Protein AF-A2FWN9-F1 (afdb_monomer)

Secondary structure (DSSP, 8-state):
----PPP-S-----SS-S-STTSHHHHTT----TT---SS---SGGGHHHHHHHHHHHHHH-TTTTS-GGG--HHHHHHHHHHHHHHTTS-PPPP--------HHHH--HHHHHHHHHHHHHHHHHHHHH---TTTHHHHHHHHHHHHHHHHHHHHHHHH--

pLDDT: mean 84.56, std 13.07, range [35.47, 97.69]

Foldseek 3Di:
DDPDDDDPPQAEQAADQQLALVRVCLLQVHAHDPSHNYDNHLSDPVNVVVSLVSVVVQCLVPVCSNPDPPPDDPVRVVVSVVVSVVVVVDPDDPDDPDPPQCPLCNLPDPVLVVVLVVQLVVQLVVLVVPDDDPVCSVVSSVVSSVVSNVVSVVVSVVVSVD

Mean predicted aligned error: 12.9 Å

Structure (mmCIF, N/CA/C/O backbone):
data_AF-A2FWN9-F1
#
_entry.id   AF-A2FWN9-F1
#
loop_
_atom_site.group_PDB
_atom_site.id
_atom_site.type_symbol
_atom_site.label_atom_id
_atom_site.label_alt_id
_atom_site.label_comp_id
_atom_site.label_asym_id
_atom_site.label_entity_id
_atom_site.labe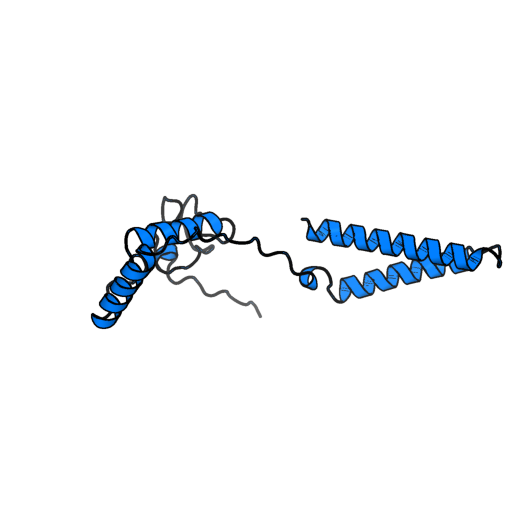l_seq_id
_atom_site.pdbx_PDB_ins_code
_atom_site.Cartn_x
_atom_site.Cartn_y
_atom_site.Cartn_z
_atom_site.occupancy
_atom_site.B_iso_or_equiv
_atom_site.auth_seq_id
_atom_site.auth_comp_id
_atom_site.auth_asym_id
_atom_site.auth_atom_id
_atom_site.pdbx_PDB_model_num
ATOM 1 N N . MET A 1 1 ? 2.491 -27.150 -6.826 1.00 35.47 1 MET A N 1
ATOM 2 C CA . MET A 1 1 ? 2.157 -27.039 -5.393 1.00 35.47 1 MET A CA 1
ATOM 3 C C . MET A 1 1 ? 1.329 -25.782 -5.259 1.00 35.47 1 MET A C 1
ATOM 5 O O . MET A 1 1 ? 1.878 -24.692 -5.331 1.00 35.47 1 MET A O 1
ATOM 9 N N . GLU A 1 2 ? 0.012 -25.951 -5.260 1.00 41.09 2 GLU A N 1
ATOM 10 C CA . GLU A 1 2 ? -0.957 -24.860 -5.191 1.00 41.09 2 GLU A CA 1
ATOM 11 C C . GLU A 1 2 ? -0.863 -24.247 -3.792 1.00 41.09 2 GLU A C 1
ATOM 13 O O . GLU A 1 2 ? -1.152 -24.909 -2.796 1.00 41.09 2 GLU A O 1
ATOM 18 N N . GLN A 1 3 ? -0.328 -23.030 -3.706 1.00 36.09 3 GLN A N 1
ATOM 19 C CA . GLN A 1 3 ? -0.273 -22.281 -2.458 1.00 36.09 3 GLN A CA 1
ATOM 20 C C . GLN A 1 3 ? -1.697 -21.806 -2.167 1.00 36.09 3 GLN A C 1
ATOM 22 O O . GLN A 1 3 ? -2.137 -20.788 -2.688 1.00 36.09 3 GLN A O 1
ATOM 27 N N . THR A 1 4 ? -2.453 -22.585 -1.396 1.00 38.62 4 THR A N 1
ATOM 28 C CA . THR A 1 4 ? -3.759 -22.151 -0.903 1.00 38.62 4 THR A CA 1
ATOM 29 C C . THR A 1 4 ? -3.530 -21.046 0.119 1.00 38.62 4 THR A C 1
ATOM 31 O O . THR A 1 4 ? -3.061 -21.313 1.228 1.00 38.62 4 THR A O 1
ATOM 34 N N . GLU A 1 5 ? -3.817 -19.809 -0.278 1.00 49.19 5 GLU A N 1
ATOM 35 C CA . GLU A 1 5 ? -3.790 -18.634 0.588 1.00 49.19 5 GLU A CA 1
ATOM 36 C C . GLU A 1 5 ? -4.591 -18.886 1.879 1.00 49.19 5 GLU A C 1
ATOM 38 O O . GLU A 1 5 ? -5.616 -19.583 1.859 1.00 49.19 5 GLU A O 1
ATOM 43 N N . PRO A 1 6 ? -4.142 -18.357 3.031 1.00 46.00 6 PRO A N 1
ATOM 44 C CA . PRO A 1 6 ? -4.819 -18.593 4.294 1.00 46.00 6 PRO A CA 1
ATOM 45 C C . PRO A 1 6 ? -6.225 -17.986 4.237 1.00 46.00 6 PRO A C 1
ATOM 47 O O . PRO A 1 6 ? -6.394 -16.773 4.122 1.00 46.00 6 PRO A O 1
ATOM 50 N N . LYS A 1 7 ? -7.254 -18.841 4.339 1.00 50.56 7 LYS A N 1
ATOM 51 C CA . LYS A 1 7 ? -8.653 -18.414 4.482 1.00 50.56 7 LYS A CA 1
ATOM 52 C C . LYS A 1 7 ? -8.763 -17.418 5.636 1.00 50.56 7 LYS A C 1
ATOM 54 O O . LYS A 1 7 ? -8.409 -17.730 6.771 1.00 50.56 7 LYS A O 1
ATOM 59 N N . CYS A 1 8 ? -9.279 -16.227 5.343 1.00 56.22 8 CYS A N 1
ATOM 60 C CA . CYS A 1 8 ? -9.482 -15.186 6.338 1.00 56.22 8 CYS A CA 1
ATOM 61 C C . CYS A 1 8 ? -10.454 -15.666 7.427 1.00 56.22 8 CYS A C 1
ATOM 63 O O . CYS A 1 8 ? -11.634 -15.898 7.163 1.00 56.22 8 CYS A O 1
ATOM 65 N N . ALA A 1 9 ? -9.953 -15.792 8.659 1.00 59.84 9 ALA A N 1
ATOM 66 C CA . ALA A 1 9 ? -10.718 -16.238 9.827 1.00 59.84 9 ALA A CA 1
ATOM 67 C C . ALA A 1 9 ? -11.881 -15.293 10.206 1.00 59.84 9 ALA A C 1
ATOM 69 O O . ALA A 1 9 ? -12.747 -15.666 10.987 1.00 59.84 9 ALA A O 1
ATOM 70 N N . SER A 1 10 ? -11.913 -14.082 9.640 1.00 69.38 10 SER A N 1
ATOM 71 C CA . SER A 1 10 ? -12.906 -13.038 9.905 1.00 69.38 10 SER A CA 1
ATOM 72 C C . SER A 1 10 ? -13.299 -12.350 8.590 1.00 69.38 10 SER A C 1
ATOM 74 O O . SER A 1 10 ? -12.912 -11.211 8.317 1.00 69.38 10 SER A O 1
ATOM 76 N N . CYS A 1 11 ? -14.056 -13.046 7.743 1.00 88.06 11 CYS A N 1
ATOM 77 C CA . CYS A 1 11 ? -14.673 -12.424 6.572 1.00 88.06 11 CYS A CA 1
ATOM 78 C C . CYS A 1 11 ? -15.864 -11.562 7.017 1.00 88.06 11 CYS A C 1
ATOM 80 O O . CYS A 1 11 ? -16.788 -12.071 7.652 1.00 88.06 11 CYS A O 1
ATOM 82 N N . CYS A 1 12 ? -15.868 -10.269 6.687 1.00 94.44 12 CYS A N 1
ATOM 83 C CA . CYS A 1 12 ? -16.969 -9.375 7.049 1.00 94.44 12 CYS A CA 1
ATOM 84 C C . CYS A 1 12 ? -18.132 -9.429 6.038 1.00 94.44 12 CYS A C 1
ATOM 86 O O . CYS A 1 12 ? -17.983 -9.918 4.917 1.00 94.44 12 CYS A O 1
ATOM 88 N N . ASN A 1 13 ? -19.295 -8.896 6.426 1.00 95.19 13 ASN A N 1
ATOM 89 C CA . ASN A 1 13 ? -20.483 -8.745 5.571 1.00 95.19 13 ASN A CA 1
ATOM 90 C C . ASN A 1 13 ? -21.092 -7.332 5.700 1.00 95.19 13 ASN A C 1
ATOM 92 O O . ASN A 1 13 ? -22.302 -7.170 5.799 1.00 95.19 13 ASN A O 1
ATOM 96 N N . CYS A 1 14 ? -20.240 -6.310 5.810 1.00 96.12 14 CYS A N 1
ATOM 97 C CA . CYS A 1 14 ? -20.652 -4.933 6.087 1.00 96.12 14 CYS A CA 1
ATOM 98 C C . CYS A 1 14 ? -21.414 -4.291 4.914 1.00 96.12 14 CYS A C 1
ATOM 100 O O . CYS A 1 14 ? -21.054 -4.475 3.756 1.00 96.12 14 CYS A O 1
ATOM 102 N N . GLU A 1 15 ? -22.398 -3.445 5.207 1.00 93.19 15 GLU A N 1
ATOM 103 C CA . GLU A 1 15 ? -23.106 -2.655 4.182 1.00 93.19 15 GLU A CA 1
ATOM 104 C C . GLU A 1 15 ? -22.392 -1.332 3.830 1.00 93.19 15 GLU A C 1
ATOM 106 O O . GLU A 1 15 ? -22.756 -0.657 2.867 1.00 93.19 15 GLU A O 1
ATOM 111 N N . GLY A 1 16 ? -21.368 -0.963 4.607 1.00 90.19 16 GLY A N 1
ATOM 112 C CA . GLY A 1 16 ? -20.575 0.256 4.442 1.00 90.19 16 GLY A CA 1
ATOM 113 C C . GLY A 1 16 ? -19.188 0.027 3.834 1.00 90.19 16 GLY A C 1
ATOM 114 O O . GLY A 1 16 ? -18.773 -1.092 3.542 1.00 90.19 16 GLY A O 1
ATOM 115 N N . ASN A 1 17 ? -18.418 1.109 3.725 1.00 96.56 17 ASN A N 1
ATOM 116 C CA . ASN A 1 17 ? -17.097 1.122 3.088 1.00 96.56 17 ASN A CA 1
ATOM 117 C C . ASN A 1 17 ? -15.983 0.385 3.862 1.00 96.56 17 ASN A C 1
ATOM 119 O O . ASN A 1 17 ? -14.853 0.339 3.386 1.00 96.56 17 ASN A O 1
ATOM 123 N N . CYS A 1 18 ? -16.286 -0.226 5.009 1.00 97.62 18 CYS A N 1
ATOM 124 C CA . CYS A 1 18 ? -15.332 -0.944 5.858 1.00 97.62 18 CYS A CA 1
ATOM 125 C C . CYS A 1 18 ? -14.207 -0.073 6.443 1.00 97.62 18 CYS A C 1
ATOM 127 O O . CYS A 1 18 ? -13.193 -0.630 6.834 1.00 97.62 18 CYS A O 1
ATOM 129 N N . LEU A 1 19 ? -14.369 1.250 6.534 1.00 97.00 19 LEU A N 1
ATOM 130 C CA . LEU A 1 19 ? -13.382 2.163 7.136 1.00 97.00 19 LEU A CA 1
ATOM 131 C C . LEU A 1 19 ? -13.779 2.612 8.557 1.00 97.00 19 LEU A C 1
ATOM 133 O O . LEU A 1 19 ? -13.572 3.752 8.964 1.00 97.00 19 LEU A O 1
ATOM 137 N N . SER A 1 20 ? -14.420 1.717 9.307 1.00 94.50 20 SER A N 1
ATOM 138 C CA . SER A 1 20 ? -14.89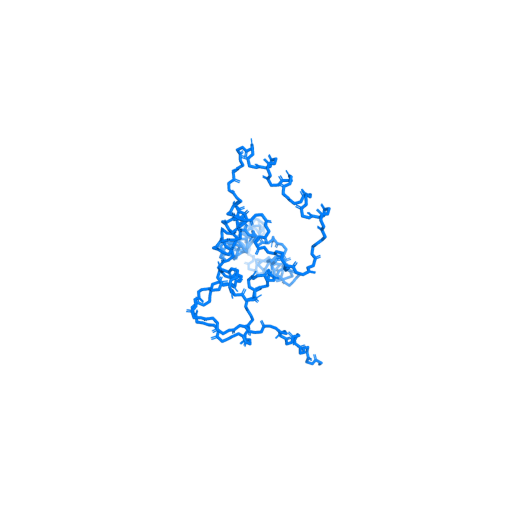3 1.958 10.670 1.00 94.50 20 SER A CA 1
ATOM 139 C C . SER A 1 20 ? -14.559 0.784 11.577 1.00 94.50 20 SER A C 1
ATOM 141 O O . SER A 1 20 ? -14.528 -0.365 11.131 1.00 94.50 20 SER A O 1
ATOM 143 N N . THR A 1 21 ? -14.387 1.056 12.870 1.00 93.00 21 THR A N 1
ATOM 144 C CA . THR A 1 21 ? -14.143 0.048 13.921 1.00 93.00 21 THR A CA 1
ATOM 145 C C . THR A 1 21 ? -15.283 -0.971 14.066 1.00 93.00 21 THR A C 1
ATOM 147 O O . THR A 1 21 ? -15.097 -2.040 14.637 1.00 93.00 21 THR A O 1
ATOM 150 N N . THR A 1 22 ? -16.453 -0.706 13.474 1.00 92.25 22 THR A N 1
ATOM 151 C CA . THR A 1 22 ? -17.560 -1.672 13.361 1.00 92.25 22 THR A 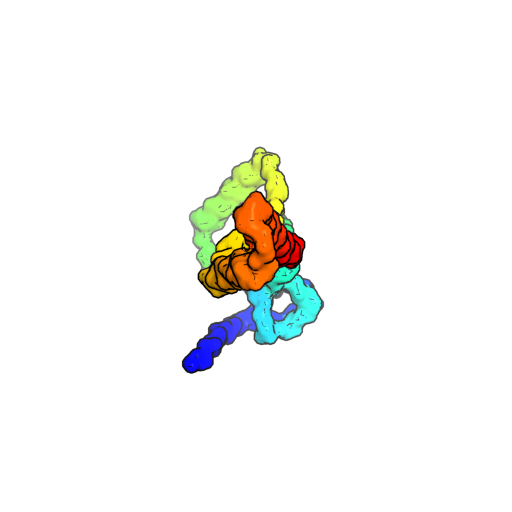CA 1
ATOM 152 C C . THR A 1 22 ? -17.292 -2.795 12.351 1.00 92.25 22 THR A C 1
ATOM 154 O O . THR A 1 22 ? -17.937 -3.843 12.410 1.00 92.25 22 THR A O 1
ATOM 157 N N . CYS A 1 23 ? -16.360 -2.605 11.411 1.00 94.44 23 CYS A N 1
ATOM 158 C CA . CYS A 1 23 ? -15.915 -3.664 10.515 1.00 94.44 23 CYS A CA 1
ATOM 159 C C . CYS A 1 23 ? -14.803 -4.477 11.194 1.00 94.44 23 CYS A C 1
ATOM 161 O O . CYS A 1 23 ? -13.748 -3.918 11.493 1.00 94.44 23 CYS A O 1
ATOM 163 N N . PRO A 1 24 ? -14.959 -5.804 11.371 1.00 92.56 24 PRO A N 1
ATOM 164 C CA . PRO A 1 24 ? -13.953 -6.606 12.057 1.00 92.56 24 PRO A CA 1
ATOM 165 C C . PRO A 1 24 ? -12.640 -6.689 11.272 1.00 92.56 24 PRO A C 1
ATOM 167 O O . PRO A 1 24 ? -11.583 -6.794 11.881 1.00 92.56 24 PRO A O 1
ATOM 170 N N . CYS A 1 25 ? -12.661 -6.594 9.937 1.00 94.19 25 CYS A N 1
ATOM 171 C CA . CYS A 1 25 ? -11.422 -6.531 9.161 1.00 94.19 25 CYS A CA 1
ATOM 172 C C . CYS A 1 25 ? -10.628 -5.266 9.521 1.00 94.19 25 CYS A C 1
ATOM 174 O O . CYS A 1 25 ? -9.451 -5.358 9.855 1.00 94.19 25 CYS A O 1
ATOM 176 N N . PHE A 1 26 ? -11.296 -4.110 9.522 1.00 94.94 26 PHE A N 1
ATOM 177 C CA . PHE A 1 26 ? -10.676 -2.818 9.806 1.00 94.94 26 PHE A CA 1
ATOM 178 C C . PHE A 1 26 ? -10.246 -2.675 11.267 1.00 94.94 26 PHE A C 1
ATOM 180 O O . PHE A 1 26 ? -9.125 -2.247 11.514 1.00 94.94 26 PHE A O 1
ATOM 187 N N . LEU A 1 27 ? -11.075 -3.120 12.219 1.00 92.88 27 LEU A N 1
ATOM 188 C CA . LEU A 1 27 ? -10.746 -3.129 13.650 1.00 92.88 27 LEU A CA 1
ATOM 189 C C . LEU A 1 27 ? -9.464 -3.917 13.950 1.00 92.88 27 LEU A C 1
ATOM 191 O O . LEU A 1 27 ? -8.655 -3.498 14.766 1.00 92.88 27 LEU A O 1
ATOM 195 N N . HIS A 1 28 ? -9.252 -5.041 13.261 1.00 91.06 28 HIS A N 1
ATOM 196 C CA . HIS A 1 28 ? -8.037 -5.849 13.405 1.00 91.06 28 HIS A CA 1
ATOM 197 C C . HIS A 1 28 ? -6.896 -5.381 12.492 1.00 91.06 28 HIS A C 1
ATOM 199 O O . HIS A 1 28 ? -5.954 -6.138 12.248 1.00 91.06 28 HIS A O 1
ATOM 205 N N . SER A 1 29 ? -7.000 -4.176 11.929 1.00 92.19 29 SER A N 1
ATOM 206 C CA . SER A 1 29 ? -6.013 -3.589 11.023 1.00 92.19 29 SER A CA 1
ATOM 207 C C . SER A 1 29 ? -5.696 -4.442 9.790 1.00 92.19 29 SER A C 1
ATOM 209 O O . SER A 1 29 ? -4.610 -4.346 9.221 1.00 92.19 29 SER A O 1
ATOM 211 N N . LYS A 1 30 ? -6.653 -5.256 9.327 1.00 93.00 30 LYS A N 1
ATOM 212 C CA . LYS A 1 30 ? -6.533 -6.123 8.144 1.00 93.00 30 LYS A CA 1
ATOM 213 C C . LYS A 1 30 ? -7.363 -5.590 6.985 1.00 93.00 30 LYS A C 1
ATOM 215 O O . LYS A 1 30 ? -8.476 -5.106 7.170 1.00 93.00 30 LYS A O 1
ATOM 220 N N . TYR A 1 31 ? -6.859 -5.761 5.768 1.00 95.56 31 TYR A N 1
ATOM 221 C CA . TYR A 1 31 ? -7.658 -5.536 4.567 1.00 95.56 31 TYR A CA 1
ATOM 222 C C . TYR A 1 31 ? -8.809 -6.540 4.469 1.00 95.56 31 TYR A C 1
ATOM 224 O O . TYR A 1 31 ? -8.705 -7.688 4.916 1.00 95.56 31 TYR A O 1
ATOM 232 N N . CYS A 1 32 ? -9.904 -6.119 3.841 1.00 95.25 32 CYS A N 1
ATOM 233 C CA . CYS A 1 32 ? -10.926 -7.056 3.399 1.00 95.25 32 CYS A CA 1
ATOM 234 C C . CYS A 1 32 ? -10.345 -7.932 2.279 1.00 95.25 32 CYS A C 1
ATOM 236 O O . CYS A 1 32 ? -9.776 -7.426 1.316 1.00 95.25 32 CYS A O 1
ATOM 238 N N . CYS A 1 33 ? -10.502 -9.247 2.409 1.00 92.69 33 CYS A N 1
ATOM 239 C CA . CYS A 1 33 ? -10.097 -10.224 1.396 1.00 92.69 33 CYS A CA 1
ATOM 240 C C . CYS A 1 33 ? -11.274 -10.613 0.488 1.00 92.69 33 CYS A C 1
ATOM 242 O O . CYS A 1 33 ? -12.423 -10.279 0.785 1.00 92.69 33 CYS A O 1
ATOM 244 N N . ASP A 1 34 ? -11.007 -11.412 -0.544 1.00 90.19 34 ASP A N 1
ATOM 245 C CA . ASP A 1 34 ? -12.021 -11.902 -1.493 1.00 90.19 34 ASP A CA 1
ATOM 246 C C . ASP A 1 34 ? -13.132 -12.746 -0.847 1.00 90.19 34 ASP A C 1
ATOM 248 O O . ASP A 1 34 ? -14.225 -12.874 -1.394 1.00 90.19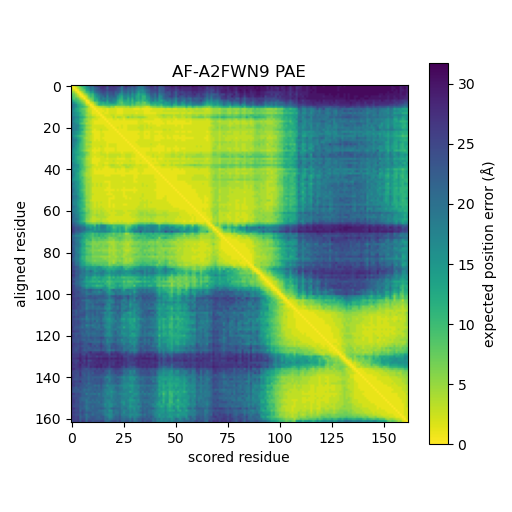 34 ASP A O 1
ATOM 252 N N . GLY A 1 35 ? -12.893 -13.293 0.348 1.00 90.25 35 GLY A N 1
ATOM 253 C CA . GLY A 1 35 ? -13.921 -13.983 1.130 1.00 90.25 35 GLY A CA 1
ATOM 254 C C . GLY A 1 35 ? -14.941 -13.051 1.801 1.00 90.25 35 GLY A C 1
ATOM 255 O O . GLY A 1 35 ? -15.971 -13.524 2.288 1.00 90.25 35 GLY A O 1
ATOM 256 N N . CYS A 1 36 ? -14.681 -11.741 1.856 1.00 94.88 36 CYS A N 1
ATOM 257 C CA . CYS A 1 36 ? -15.588 -10.769 2.465 1.00 94.88 36 CYS A CA 1
ATOM 258 C C . CYS A 1 36 ? -16.786 -10.485 1.550 1.00 94.88 36 CYS A C 1
ATOM 260 O O . CYS A 1 36 ? -16.649 -10.310 0.344 1.00 94.88 36 CYS A O 1
ATOM 262 N N . LYS A 1 37 ? -17.973 -10.378 2.147 1.00 94.56 37 LYS A N 1
ATOM 263 C CA . LYS A 1 37 ? -19.245 -10.103 1.457 1.00 94.56 37 LYS A CA 1
ATOM 264 C C . LYS A 1 37 ? -19.705 -8.646 1.595 1.00 94.56 37 LYS A C 1
ATOM 266 O O . LYS A 1 37 ? -20.841 -8.306 1.272 1.00 94.56 37 LYS A O 1
ATOM 271 N N . CYS A 1 38 ? -18.823 -7.784 2.092 1.00 95.62 38 CYS A N 1
ATOM 272 C CA . CYS A 1 38 ? -19.086 -6.366 2.267 1.00 95.62 38 CYS A CA 1
ATOM 273 C C . CYS A 1 38 ? -19.373 -5.635 0.947 1.00 95.62 38 CYS A C 1
ATOM 275 O O . CYS A 1 38 ? -18.775 -5.929 -0.089 1.00 95.62 38 CYS A O 1
ATOM 277 N N . GLN A 1 39 ? -20.240 -4.627 1.005 1.00 92.94 39 GLN A N 1
ATOM 278 C CA . GLN A 1 39 ? -20.622 -3.800 -0.139 1.00 92.94 39 GLN A CA 1
ATOM 279 C C . GLN A 1 39 ? -19.821 -2.495 -0.164 1.00 92.94 39 GLN A C 1
ATOM 281 O O . GLN A 1 39 ? -19.560 -1.907 0.877 1.00 92.94 39 GLN A O 1
ATOM 286 N N . LYS A 1 40 ? -19.436 -2.015 -1.358 1.00 94.62 40 LYS A N 1
ATOM 287 C CA . LYS A 1 40 ? -18.694 -0.743 -1.542 1.00 94.62 40 LYS A CA 1
ATOM 288 C C . LYS A 1 40 ? -17.409 -0.638 -0.696 1.00 94.62 40 LYS A C 1
ATOM 290 O O . LYS A 1 40 ? -17.052 0.441 -0.231 1.00 94.62 40 LYS A O 1
ATOM 295 N N . CYS A 1 41 ? -16.724 -1.761 -0.485 1.00 96.62 41 CYS A N 1
ATOM 296 C CA . CYS A 1 41 ? -15.546 -1.844 0.372 1.00 96.62 41 CYS A CA 1
ATOM 297 C C . CYS A 1 41 ? -14.407 -0.930 -0.100 1.00 96.62 41 CYS A C 1
ATOM 299 O O . CYS A 1 41 ? -13.924 -1.074 -1.222 1.00 96.62 41 CYS A O 1
ATOM 301 N N . ARG A 1 42 ? -13.929 -0.075 0.806 1.00 97.69 42 ARG A N 1
ATOM 302 C CA . ARG A 1 42 ? -12.713 0.737 0.675 1.00 97.69 42 ARG A CA 1
ATOM 303 C C . ARG A 1 42 ? -11.597 0.314 1.634 1.00 97.69 42 ARG A C 1
ATOM 305 O O . ARG A 1 42 ? -10.525 0.888 1.613 1.00 97.69 42 ARG A O 1
ATOM 312 N N . ASN A 1 43 ? -11.783 -0.734 2.433 1.00 96.88 43 ASN A N 1
ATOM 313 C CA . ASN A 1 43 ? -10.693 -1.336 3.208 1.00 96.88 43 ASN A CA 1
ATOM 314 C C . ASN A 1 43 ? -9.834 -2.269 2.333 1.00 96.88 43 ASN A C 1
ATOM 316 O O . ASN A 1 43 ? -9.829 -3.489 2.523 1.00 96.88 43 ASN A O 1
ATOM 320 N N . LYS A 1 44 ? -9.168 -1.693 1.327 1.00 94.81 44 LYS A N 1
ATOM 321 C CA . LYS A 1 44 ? -8.299 -2.376 0.353 1.00 94.81 44 LYS A CA 1
ATOM 322 C C . LYS A 1 44 ? -7.069 -1.521 0.050 1.00 94.81 44 LYS A C 1
ATOM 324 O O . LYS A 1 44 ? -7.107 -0.313 0.270 1.00 94.81 44 LYS A O 1
ATOM 329 N N . LYS A 1 45 ? -6.016 -2.132 -0.501 1.00 91.69 45 LYS A N 1
ATOM 330 C CA . LYS A 1 45 ? -4.750 -1.447 -0.812 1.00 91.69 45 LYS A CA 1
ATOM 331 C C . LYS A 1 45 ? -4.948 -0.287 -1.797 1.00 91.69 45 LYS A C 1
ATOM 333 O O . LYS A 1 45 ? -4.305 0.747 -1.670 1.00 91.69 45 LYS A O 1
ATOM 338 N N . GLU A 1 46 ? -5.880 -0.425 -2.738 1.00 92.62 46 GLU A N 1
ATOM 339 C CA . GLU A 1 46 ? -6.218 0.627 -3.713 1.00 92.62 46 GLU A CA 1
ATOM 340 C C . GLU A 1 46 ? -6.733 1.929 -3.072 1.00 92.62 46 GLU A C 1
ATOM 342 O O . GLU A 1 46 ? -6.638 2.990 -3.683 1.00 92.62 46 GLU A O 1
ATOM 347 N N . TYR A 1 47 ? -7.265 1.856 -1.849 1.00 94.50 47 TYR A N 1
ATOM 348 C CA . TYR A 1 47 ? -7.823 2.983 -1.098 1.00 94.50 47 TYR A CA 1
ATOM 349 C C . TYR A 1 47 ? -6.998 3.288 0.162 1.00 94.50 47 TYR A C 1
ATOM 351 O O . TYR A 1 47 ? -7.534 3.795 1.147 1.00 94.50 47 TYR A O 1
ATOM 359 N N . GLU A 1 48 ? -5.697 2.975 0.159 1.00 92.25 48 GLU A N 1
ATOM 360 C CA . GLU A 1 48 ? -4.856 3.061 1.362 1.00 92.25 48 GLU A CA 1
ATOM 361 C C . GLU A 1 48 ? -4.807 4.472 1.964 1.00 92.25 48 GLU A C 1
ATOM 363 O O . GLU A 1 48 ? -4.814 4.618 3.181 1.00 92.25 48 GLU A O 1
ATOM 368 N N . GLN A 1 49 ? -4.863 5.516 1.133 1.00 91.31 49 GLN A N 1
ATOM 369 C CA . GLN A 1 49 ? -4.947 6.899 1.612 1.00 91.31 49 GLN A CA 1
ATOM 370 C C . GLN A 1 49 ? -6.202 7.155 2.451 1.00 91.31 49 GLN A C 1
ATOM 372 O O . GLN A 1 49 ? -6.113 7.685 3.554 1.00 91.31 49 GLN A O 1
ATOM 377 N N . GLU A 1 50 ? -7.369 6.732 1.963 1.00 94.38 50 GLU A N 1
ATOM 378 C CA . GLU A 1 50 ? -8.624 6.863 2.712 1.00 94.38 50 GLU A CA 1
ATOM 379 C C . GLU A 1 50 ? -8.625 5.981 3.964 1.00 94.38 50 GLU A C 1
ATOM 381 O O . GLU A 1 50 ? -9.167 6.358 5.007 1.00 94.38 50 GLU A O 1
ATOM 386 N N . ARG A 1 51 ? -8.008 4.799 3.861 1.00 95.38 51 ARG A N 1
ATOM 387 C CA . ARG A 1 51 ? -7.883 3.855 4.966 1.00 95.38 51 ARG A CA 1
ATOM 388 C C . ARG A 1 51 ? -7.040 4.438 6.096 1.00 95.38 51 ARG A C 1
ATOM 390 O O . ARG A 1 51 ? -7.512 4.428 7.230 1.00 95.38 51 ARG A O 1
ATOM 397 N N . VAL A 1 52 ? -5.856 4.976 5.801 1.00 93.31 52 VAL A N 1
ATOM 398 C CA . VAL A 1 52 ? -4.973 5.610 6.794 1.00 93.31 52 VAL A CA 1
ATOM 399 C C . VAL A 1 52 ? -5.622 6.847 7.406 1.00 93.31 52 VAL A C 1
ATOM 401 O O . VAL A 1 52 ? -5.675 6.933 8.627 1.00 93.31 52 VAL A O 1
ATOM 404 N N . ALA A 1 53 ? -6.227 7.725 6.600 1.00 92.81 53 ALA A N 1
ATOM 405 C CA . ALA A 1 53 ? -6.959 8.882 7.125 1.00 92.81 53 ALA A CA 1
ATOM 406 C C . ALA A 1 53 ? -8.076 8.469 8.104 1.00 92.81 53 ALA A C 1
ATOM 408 O O . ALA A 1 53 ? -8.303 9.115 9.125 1.00 92.81 53 ALA A O 1
ATOM 409 N N . SER A 1 54 ? -8.752 7.347 7.831 1.00 95.06 54 SER A N 1
ATOM 410 C CA . SER A 1 54 ? -9.758 6.806 8.750 1.00 95.06 54 SER A CA 1
ATOM 411 C C . SER A 1 54 ? -9.129 6.270 10.043 1.00 95.06 54 SER A C 1
ATOM 413 O O . SER A 1 54 ? -9.691 6.485 11.113 1.00 95.06 54 SER A O 1
ATOM 415 N N . PHE A 1 55 ? -7.970 5.598 9.982 1.00 93.94 55 PHE A N 1
ATOM 416 C CA . PHE A 1 55 ? -7.228 5.187 11.186 1.00 93.94 55 PHE A CA 1
ATOM 417 C C . PHE A 1 55 ? -6.864 6.384 12.062 1.00 93.94 55 PHE A C 1
ATOM 419 O O . PHE A 1 55 ? -7.106 6.340 13.268 1.00 93.94 55 PHE A O 1
ATOM 426 N N . GLU A 1 56 ? -6.319 7.440 11.458 1.00 90.56 56 GLU A N 1
ATOM 427 C CA . GLU A 1 56 ? -5.952 8.669 12.164 1.00 90.56 56 GLU A CA 1
ATOM 428 C C . GLU A 1 56 ? -7.161 9.287 12.862 1.00 90.56 56 GLU A C 1
ATOM 430 O O . GLU A 1 56 ? -7.090 9.583 14.053 1.00 90.56 56 GLU A O 1
ATOM 435 N N . GLN A 1 57 ? -8.290 9.413 12.158 1.00 92.12 57 GLN A N 1
ATOM 436 C CA . GLN A 1 57 ? -9.510 9.968 12.737 1.00 92.12 57 GLN A CA 1
ATOM 437 C C . GLN A 1 57 ? -9.990 9.147 13.945 1.00 92.12 57 GLN A C 1
ATOM 439 O O . GLN A 1 57 ? -10.256 9.714 15.004 1.00 92.12 57 GLN A O 1
ATOM 444 N N . HIS A 1 58 ? -10.064 7.816 13.816 1.00 94.25 58 HIS A N 1
ATOM 445 C CA . HIS A 1 58 ? -10.510 6.950 14.9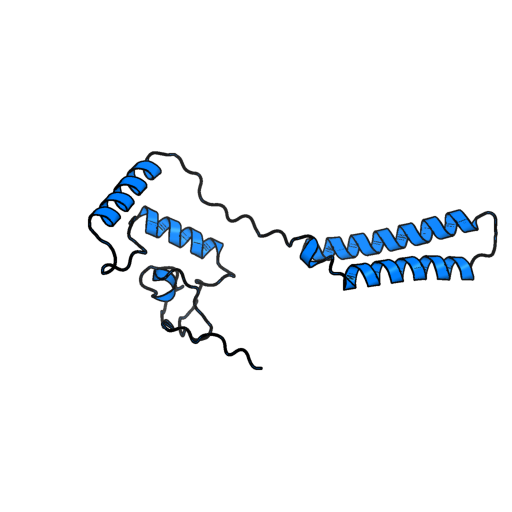15 1.00 94.25 58 HIS A CA 1
ATOM 446 C C . HIS A 1 58 ? -9.568 7.018 16.124 1.00 94.25 58 HIS A C 1
ATOM 448 O O . HIS A 1 58 ? -10.048 7.040 17.254 1.00 94.25 58 HIS A O 1
ATOM 454 N N . LEU A 1 59 ? -8.249 7.088 15.909 1.00 90.75 59 LEU A N 1
ATOM 455 C CA . LEU A 1 59 ? -7.261 7.211 16.991 1.00 90.75 59 LEU A CA 1
ATOM 456 C C . LEU A 1 59 ? -7.276 8.588 17.667 1.00 90.75 59 LEU A C 1
ATOM 458 O O . LEU A 1 59 ? -7.045 8.671 18.874 1.00 90.75 59 LEU A O 1
ATOM 462 N N . LEU A 1 60 ? -7.565 9.654 16.914 1.00 88.38 60 LEU A N 1
ATOM 463 C CA . LEU A 1 60 ? -7.719 11.006 17.453 1.00 88.38 60 LEU A CA 1
ATOM 464 C C . LEU A 1 60 ? -8.961 11.107 18.352 1.00 88.38 60 LEU A C 1
ATOM 466 O O . LEU A 1 60 ? -8.914 11.729 19.412 1.00 88.38 60 LEU A O 1
ATOM 470 N N . GLU A 1 61 ? -10.067 10.486 17.932 1.00 90.75 61 GLU A N 1
ATOM 471 C CA . GLU A 1 61 ? -11.315 10.432 18.701 1.00 90.75 61 GLU A CA 1
ATOM 472 C C . GLU A 1 61 ? -11.187 9.527 19.933 1.00 90.75 61 GLU A C 1
ATOM 474 O O . GLU A 1 61 ? -11.671 9.863 21.017 1.00 90.75 61 GLU A O 1
ATOM 479 N N . ASN A 1 62 ? -10.537 8.374 19.773 1.00 90.75 62 ASN A N 1
ATOM 480 C CA . ASN A 1 62 ? -10.319 7.405 20.833 1.00 90.75 62 ASN A CA 1
ATOM 481 C C . ASN A 1 62 ? -8.936 6.738 20.682 1.00 90.75 62 ASN A C 1
ATOM 483 O O . ASN A 1 62 ? -8.770 5.874 19.818 1.00 90.75 62 ASN A O 1
ATOM 487 N N . PRO A 1 63 ? -7.973 7.018 21.582 1.00 90.88 63 PRO A N 1
ATOM 488 C CA . PRO A 1 63 ? -6.648 6.387 21.565 1.00 90.88 63 PRO A CA 1
ATOM 489 C C . PRO A 1 63 ? -6.662 4.851 21.637 1.00 90.88 63 PRO A C 1
ATOM 491 O O . PRO A 1 63 ? -5.671 4.201 21.310 1.00 90.88 63 PRO A O 1
ATOM 494 N N . LEU A 1 64 ? -7.783 4.266 22.061 1.00 90.06 64 LEU A N 1
ATOM 495 C CA . LEU A 1 64 ? -8.007 2.828 22.201 1.00 90.06 64 LEU A CA 1
ATOM 496 C C . LEU A 1 64 ? -8.914 2.258 21.095 1.00 90.06 64 LEU A C 1
ATOM 498 O O . LEU A 1 64 ? -9.404 1.138 21.204 1.00 90.06 64 LEU A O 1
ATOM 502 N N . ALA A 1 65 ? -9.152 2.997 20.006 1.00 91.38 65 ALA A N 1
ATOM 503 C CA . ALA A 1 65 ? -10.085 2.600 18.944 1.00 91.38 65 ALA A CA 1
ATOM 504 C C . ALA A 1 65 ? -9.796 1.226 18.307 1.00 91.38 65 ALA A C 1
ATOM 506 O O . ALA A 1 65 ? -10.711 0.589 17.786 1.00 91.38 65 ALA A O 1
ATOM 507 N N . PHE A 1 66 ? -8.542 0.769 18.349 1.00 90.88 66 PHE A N 1
ATOM 508 C CA . PHE A 1 66 ? -8.086 -0.480 17.726 1.00 90.88 66 PHE A CA 1
ATOM 509 C C . PHE A 1 66 ? -7.578 -1.512 18.731 1.00 90.88 66 PHE A C 1
ATOM 511 O O . PHE A 1 66 ? -6.906 -2.476 18.364 1.00 90.88 66 PHE A O 1
ATOM 518 N N . THR A 1 67 ? -7.896 -1.322 20.006 1.00 84.75 67 THR A N 1
ATOM 519 C CA . THR A 1 67 ? -7.573 -2.289 21.043 1.00 84.75 67 THR A CA 1
ATOM 520 C C . THR A 1 67 ? -8.788 -3.169 21.280 1.00 84.75 67 THR A C 1
ATOM 522 O O . THR A 1 67 ? -9.860 -2.665 21.605 1.00 84.75 67 THR A O 1
ATOM 525 N N . SER A 1 68 ? -8.654 -4.482 21.098 1.00 71.50 68 SER A N 1
ATOM 526 C CA . SER A 1 68 ? -9.687 -5.417 21.541 1.00 71.50 68 SER A CA 1
ATOM 527 C C . SER A 1 68 ? -9.823 -5.315 23.063 1.00 71.50 68 SER A C 1
ATOM 529 O O . SER A 1 68 ? -8.841 -5.511 23.772 1.00 71.50 68 SER A O 1
ATOM 531 N N . ASP A 1 69 ? -11.024 -4.986 23.540 1.00 63.41 69 ASP A N 1
ATOM 532 C CA . ASP A 1 69 ? -11.333 -4.608 24.934 1.00 63.41 69 ASP A CA 1
ATOM 533 C C . ASP A 1 69 ? -10.797 -5.618 25.978 1.00 63.41 69 ASP A C 1
ATOM 535 O O . ASP A 1 69 ? -10.323 -5.249 27.046 1.00 63.41 69 ASP A O 1
ATOM 539 N N . ASP A 1 70 ? -10.741 -6.905 25.624 1.00 65.50 70 ASP A N 1
ATOM 540 C CA . ASP A 1 70 ? -10.326 -7.978 26.537 1.00 65.50 70 ASP A CA 1
ATOM 541 C C . ASP A 1 70 ? -8.800 -8.176 26.663 1.00 65.50 70 ASP A C 1
ATOM 543 O O . ASP A 1 70 ? -8.356 -9.016 27.450 1.00 65.50 70 ASP A O 1
ATOM 547 N N . SER A 1 71 ? -7.973 -7.476 25.874 1.00 70.00 71 SER A N 1
ATOM 548 C CA . SER A 1 71 ? -6.535 -7.785 25.769 1.00 70.00 71 SER A CA 1
ATOM 549 C C . SER A 1 71 ? -5.594 -6.815 26.481 1.00 70.00 71 SER A C 1
ATOM 551 O O . SER A 1 71 ? -4.392 -7.061 26.466 1.00 70.00 71 SER A O 1
ATOM 553 N N . ILE A 1 72 ? -6.102 -5.728 27.069 1.00 84.00 72 ILE A N 1
ATOM 554 C CA . ILE A 1 72 ? -5.264 -4.652 27.616 1.00 84.00 72 ILE A CA 1
ATOM 555 C C . ILE A 1 72 ? -5.344 -4.604 29.136 1.00 84.00 72 ILE A C 1
ATOM 557 O O . ILE A 1 72 ? -6.424 -4.554 29.722 1.00 84.00 72 ILE A O 1
ATOM 561 N N . ASN A 1 73 ? -4.183 -4.589 29.788 1.00 88.81 73 ASN A N 1
ATOM 562 C CA . ASN A 1 73 ? -4.097 -4.413 31.235 1.00 88.81 73 ASN A CA 1
ATOM 563 C C . ASN A 1 73 ? -4.062 -2.922 31.641 1.00 88.81 73 ASN A C 1
ATOM 565 O O . ASN A 1 73 ? -3.884 -2.023 30.821 1.00 88.81 73 ASN A O 1
ATOM 569 N N . GLN A 1 74 ? -4.211 -2.642 32.940 1.00 88.88 74 GLN A N 1
ATOM 570 C CA . GLN A 1 74 ? -4.279 -1.268 33.459 1.00 88.88 74 GLN A CA 1
ATOM 571 C C . GLN A 1 74 ? -3.023 -0.429 33.154 1.00 88.88 74 GLN A C 1
ATOM 573 O O . GLN A 1 74 ? -3.120 0.784 32.948 1.00 88.88 74 GLN A O 1
ATOM 578 N N . GLU A 1 75 ? -1.844 -1.053 33.149 1.00 92.50 75 GLU A N 1
ATOM 579 C CA . GLU A 1 75 ? -0.576 -0.376 32.869 1.00 92.50 75 GLU A CA 1
ATOM 580 C C . GLU A 1 75 ? -0.484 0.007 31.389 1.00 92.50 75 GLU A C 1
ATOM 582 O O . GLU A 1 75 ? -0.164 1.151 31.069 1.00 92.50 75 GLU A O 1
ATOM 587 N N . GLU A 1 76 ? -0.874 -0.899 30.493 1.00 90.56 76 GLU A N 1
ATOM 588 C CA . GLU A 1 76 ? -0.949 -0.651 29.050 1.00 90.56 76 GLU A CA 1
ATOM 589 C C . GLU A 1 76 ? -1.978 0.432 28.705 1.00 90.56 76 GLU A C 1
ATOM 591 O O . GLU A 1 76 ? -1.662 1.353 27.951 1.00 90.56 76 GLU A O 1
ATOM 596 N N . TYR A 1 77 ? -3.171 0.389 29.311 1.00 89.88 77 TYR A N 1
ATOM 597 C CA . TYR A 1 77 ? -4.181 1.445 29.167 1.00 89.88 77 TYR A CA 1
ATOM 598 C C . TYR A 1 77 ? -3.597 2.813 29.539 1.00 89.88 77 TYR A C 1
ATOM 600 O O . TYR A 1 77 ? -3.729 3.794 28.804 1.00 89.88 77 TYR A O 1
ATOM 608 N N . THR A 1 78 ? -2.912 2.871 30.685 1.00 91.38 78 THR A N 1
ATOM 609 C CA . THR A 1 78 ? -2.311 4.106 31.197 1.00 91.38 78 THR A CA 1
ATOM 610 C C . THR A 1 78 ? -1.203 4.600 30.271 1.00 91.38 78 THR A C 1
ATOM 612 O O . THR A 1 78 ? -1.129 5.794 29.984 1.00 91.38 78 THR A O 1
ATOM 615 N N . ALA A 1 79 ? -0.367 3.695 29.761 1.00 93.19 79 ALA A N 1
ATOM 616 C CA . ALA A 1 79 ? 0.695 4.029 28.822 1.00 93.19 79 ALA A CA 1
ATOM 617 C C . ALA A 1 79 ? 0.139 4.608 27.511 1.00 93.19 79 ALA A C 1
ATOM 619 O O . ALA A 1 79 ? 0.601 5.665 27.079 1.00 93.19 79 ALA A O 1
ATOM 620 N N . ILE A 1 80 ? -0.882 3.972 26.924 1.00 91.12 80 I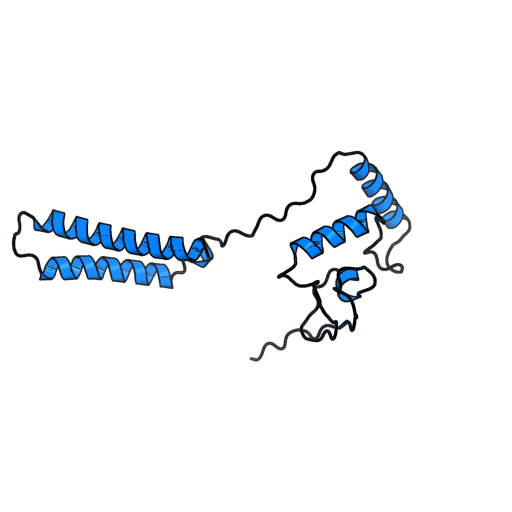LE A N 1
ATOM 621 C CA . ILE A 1 80 ? -1.526 4.443 25.687 1.00 91.12 80 ILE A CA 1
ATOM 622 C C . ILE A 1 80 ? -2.165 5.817 25.907 1.00 91.12 80 ILE A C 1
ATOM 624 O O . ILE A 1 80 ? -1.931 6.743 25.129 1.00 91.12 80 ILE A O 1
ATOM 628 N N . SER A 1 81 ? -2.918 5.982 26.999 1.00 89.69 81 SER A N 1
ATOM 629 C CA . SER A 1 81 ? -3.576 7.252 27.320 1.00 89.69 81 SER A CA 1
ATOM 630 C C . SER A 1 81 ? -2.571 8.385 27.551 1.00 89.69 81 SER A C 1
ATOM 632 O O . SER A 1 81 ? -2.774 9.496 27.060 1.00 89.69 81 SER A O 1
ATOM 634 N N . ASN A 1 82 ? -1.483 8.126 28.283 1.00 92.44 82 ASN A N 1
ATOM 635 C CA . ASN A 1 82 ? -0.450 9.128 28.546 1.00 92.44 82 ASN A CA 1
ATOM 636 C C . ASN A 1 82 ? 0.290 9.515 27.264 1.00 92.44 82 ASN A C 1
ATOM 638 O O . ASN A 1 82 ? 0.543 10.696 27.036 1.00 92.44 82 ASN A O 1
ATOM 642 N N . PHE A 1 83 ? 0.612 8.536 26.415 1.00 92.06 83 PHE A N 1
ATOM 643 C CA . PHE A 1 83 ? 1.259 8.793 25.133 1.00 92.06 83 PHE A CA 1
ATOM 644 C C . PHE A 1 83 ? 0.385 9.673 24.232 1.00 92.06 83 PHE A C 1
ATOM 646 O O . PHE A 1 83 ? 0.863 10.694 23.743 1.00 92.06 83 PHE A O 1
ATOM 653 N N . ALA A 1 84 ? -0.904 9.346 24.099 1.00 89.56 84 ALA A N 1
ATOM 654 C CA . ALA A 1 84 ? -1.844 10.138 23.305 1.00 89.56 84 ALA A CA 1
ATOM 655 C C . ALA A 1 84 ? -1.977 11.586 23.814 1.00 89.56 84 ALA A C 1
ATOM 657 O O . ALA A 1 84 ? -2.054 12.532 23.028 1.00 89.56 84 ALA A O 1
ATOM 658 N N . MET A 1 85 ? -1.954 11.787 25.136 1.00 87.38 85 MET A N 1
ATOM 659 C CA . MET A 1 85 ? -1.983 13.127 25.730 1.00 87.38 85 MET A CA 1
ATOM 660 C C . MET A 1 85 ? -0.732 13.950 25.377 1.00 87.38 85 MET A C 1
ATOM 662 O O . MET A 1 85 ? -0.834 15.153 25.120 1.00 87.38 85 MET A O 1
ATOM 666 N N . LEU A 1 86 ? 0.441 13.310 25.337 1.00 88.56 86 LEU A N 1
ATOM 667 C CA . LEU A 1 86 ? 1.694 13.961 24.950 1.00 88.56 86 LEU A CA 1
ATOM 668 C C . LEU A 1 86 ? 1.707 14.334 23.464 1.00 88.56 86 LEU A C 1
ATOM 670 O O . LEU A 1 86 ? 2.128 15.438 23.127 1.00 88.56 86 LEU A O 1
ATOM 674 N N . THR A 1 87 ? 1.220 13.459 22.580 1.00 83.81 87 THR A N 1
ATOM 675 C CA . THR A 1 87 ? 1.227 13.710 21.129 1.00 83.81 87 THR A CA 1
ATOM 676 C C . THR A 1 87 ? 0.227 14.782 20.707 1.00 83.81 87 THR A C 1
ATOM 678 O O . THR A 1 87 ? 0.545 15.581 19.835 1.00 83.81 87 THR A O 1
ATOM 681 N N . ASN A 1 88 ? -0.930 14.881 21.370 1.00 77.19 88 ASN A N 1
ATOM 682 C CA . ASN A 1 88 ? -1.920 15.937 21.102 1.00 77.19 88 ASN A CA 1
ATOM 683 C C . ASN A 1 88 ? -1.430 17.352 21.454 1.00 77.19 88 ASN A C 1
ATOM 685 O O . ASN A 1 88 ? -2.039 18.336 21.045 1.00 77.19 88 ASN A O 1
ATOM 689 N N . SER A 1 89 ? -0.351 17.466 22.233 1.00 74.00 89 SER A N 1
ATOM 690 C CA . SER A 1 89 ? 0.258 18.753 22.591 1.00 74.00 89 SER A CA 1
ATOM 691 C C . SER A 1 89 ? 1.294 19.231 21.562 1.00 74.00 89 SER A C 1
ATOM 693 O O . SER A 1 89 ? 1.898 20.286 21.752 1.00 74.00 89 SER A O 1
ATOM 695 N N . VAL A 1 90 ? 1.530 18.455 20.500 1.00 75.88 90 VAL A N 1
ATOM 696 C CA . VAL A 1 90 ? 2.490 18.753 19.435 1.00 75.88 90 VAL A CA 1
ATOM 697 C C . VAL A 1 90 ? 1.711 19.001 18.147 1.00 75.88 90 VAL A C 1
ATOM 699 O O . VAL A 1 90 ? 0.950 18.135 17.718 1.00 75.88 90 VAL A O 1
ATOM 702 N N . ASP A 1 91 ? 1.922 20.160 17.517 1.00 70.19 91 ASP A N 1
ATOM 703 C CA . ASP A 1 91 ? 1.428 20.423 16.162 1.00 70.19 91 ASP A CA 1
ATOM 704 C C . ASP A 1 91 ? 2.097 19.424 15.206 1.00 70.19 91 ASP A C 1
ATOM 706 O O . ASP A 1 91 ? 3.248 19.589 14.796 1.00 70.19 91 ASP A O 1
ATOM 710 N N . THR A 1 92 ? 1.397 18.329 14.924 1.00 71.12 92 THR A N 1
ATOM 711 C CA . THR A 1 92 ? 1.850 17.256 14.040 1.00 71.12 92 THR A CA 1
ATOM 712 C C . THR A 1 92 ? 1.190 17.435 12.683 1.00 71.12 92 THR A C 1
ATOM 714 O O . THR A 1 92 ? -0.018 17.647 12.584 1.00 71.12 92 THR A O 1
ATOM 717 N N . GLU A 1 93 ? 1.992 17.399 11.619 1.00 74.56 93 GLU A N 1
ATOM 718 C CA . GLU A 1 93 ? 1.441 17.394 10.268 1.00 74.56 93 GLU A CA 1
ATOM 719 C C . GLU A 1 93 ? 0.722 16.060 10.000 1.00 74.56 93 GLU A C 1
ATOM 721 O O . GLU A 1 93 ? 1.171 15.021 10.498 1.00 74.56 93 GLU A O 1
ATOM 726 N N . PRO A 1 94 ? -0.378 16.063 9.220 1.00 69.19 94 PRO A N 1
ATOM 727 C CA . PRO A 1 94 ? -1.068 14.838 8.830 1.00 69.19 94 PRO A CA 1
ATOM 728 C C . PRO A 1 94 ? -0.110 13.863 8.148 1.00 69.19 94 PRO A C 1
ATOM 730 O O . PRO A 1 94 ? 0.748 14.285 7.361 1.00 69.19 94 PRO A O 1
ATOM 733 N N . PHE A 1 95 ? -0.272 12.561 8.389 1.00 70.69 95 PHE A N 1
ATOM 734 C CA . PHE A 1 95 ? 0.554 11.580 7.706 1.00 70.69 95 PHE A CA 1
ATOM 735 C C . PHE A 1 95 ? 0.282 11.633 6.201 1.00 70.69 95 PHE A C 1
ATOM 737 O O . PHE A 1 95 ? -0.836 11.423 5.725 1.00 70.69 95 PHE A O 1
ATOM 744 N N . THR A 1 96 ? 1.329 11.896 5.425 1.00 72.06 96 THR A N 1
ATOM 745 C CA . THR A 1 96 ? 1.259 11.845 3.969 1.00 72.06 96 THR A CA 1
ATOM 746 C C . THR A 1 96 ? 1.862 10.531 3.498 1.00 72.06 96 THR A C 1
ATOM 748 O O . THR A 1 96 ? 3.047 10.259 3.662 1.00 72.06 96 THR A O 1
ATOM 751 N N . LEU A 1 97 ? 1.021 9.680 2.908 1.00 74.25 97 LEU A N 1
ATOM 752 C CA . LEU A 1 97 ? 1.500 8.511 2.179 1.00 74.25 97 LEU A CA 1
ATOM 753 C C . LEU A 1 97 ? 2.190 8.992 0.904 1.00 74.25 97 LEU A C 1
ATOM 755 O O . LEU A 1 97 ? 1.521 9.320 -0.084 1.00 74.25 97 LEU A O 1
ATOM 759 N N . GLU A 1 98 ? 3.519 9.016 0.921 1.00 73.44 98 GLU A N 1
ATOM 760 C CA . GLU A 1 98 ? 4.301 9.116 -0.303 1.00 73.44 98 GLU A CA 1
ATOM 761 C C . GLU A 1 98 ? 3.948 7.918 -1.191 1.00 73.44 98 GLU A C 1
ATOM 763 O O . GLU A 1 98 ? 3.912 6.767 -0.744 1.00 73.44 98 GLU A O 1
ATOM 768 N N . LYS A 1 99 ? 3.603 8.183 -2.456 1.00 65.25 99 LYS A N 1
ATOM 769 C CA . LYS A 1 99 ? 3.377 7.101 -3.415 1.00 65.25 99 LYS A CA 1
ATOM 770 C C . LYS A 1 99 ? 4.678 6.323 -3.521 1.00 65.25 99 LYS A C 1
ATOM 772 O O . LYS A 1 99 ? 5.710 6.919 -3.800 1.00 65.25 99 LYS A O 1
ATOM 777 N N . GLU A 1 100 ? 4.602 5.013 -3.314 1.00 63.22 100 GLU A N 1
ATOM 778 C CA . GLU A 1 100 ? 5.722 4.099 -3.510 1.00 63.22 100 GLU A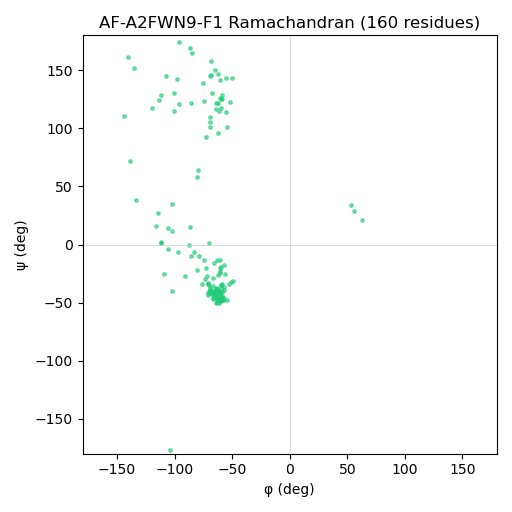 CA 1
ATOM 779 C C . GLU A 1 100 ? 6.238 4.293 -4.946 1.00 63.22 100 GLU A C 1
ATOM 781 O O . GLU A 1 100 ? 5.604 3.856 -5.912 1.00 63.22 100 GLU A O 1
ATOM 786 N N . GLU A 1 101 ? 7.336 5.039 -5.105 1.00 64.75 101 GLU A N 1
ATOM 787 C CA . GLU A 1 101 ? 8.001 5.165 -6.395 1.00 64.75 101 GLU A CA 1
ATOM 788 C C . GLU A 1 101 ? 8.393 3.754 -6.809 1.00 64.75 101 GLU A C 1
ATOM 790 O O . GLU A 1 101 ? 9.034 3.032 -6.041 1.00 64.75 101 GLU A O 1
ATOM 795 N N . LYS A 1 102 ? 7.971 3.321 -8.003 1.00 67.94 102 LYS A N 1
ATOM 796 C CA . LYS A 1 102 ? 8.362 2.004 -8.505 1.00 67.94 102 LYS A CA 1
ATOM 797 C C . LYS A 1 102 ? 9.885 1.968 -8.489 1.00 67.94 102 LYS A C 1
ATOM 799 O O . LYS A 1 102 ? 10.501 2.736 -9.231 1.00 67.94 102 LYS A O 1
ATOM 804 N N . PRO A 1 103 ? 10.511 1.113 -7.660 1.00 73.44 103 PRO A N 1
ATOM 805 C CA . PRO A 1 103 ? 11.949 1.154 -7.522 1.00 73.44 103 PRO A CA 1
ATOM 806 C C . PRO A 1 103 ? 12.539 0.877 -8.896 1.00 73.44 103 PRO A C 1
ATOM 808 O O . PRO A 1 103 ? 12.021 0.031 -9.629 1.00 73.44 103 PRO A O 1
ATOM 811 N N . LEU A 1 104 ? 13.625 1.556 -9.251 1.00 69.75 104 LEU A N 1
ATOM 812 C CA . LEU A 1 104 ? 14.323 1.342 -10.521 1.00 69.75 104 LEU A CA 1
ATOM 813 C C . LEU A 1 104 ? 14.597 -0.161 -10.777 1.00 69.75 104 LEU A C 1
ATOM 815 O O . LEU A 1 104 ? 14.520 -0.640 -11.908 1.00 69.75 104 LEU A O 1
ATOM 819 N N . ALA A 1 105 ? 14.798 -0.924 -9.697 1.00 71.75 105 ALA A N 1
ATOM 820 C CA . ALA A 1 105 ? 14.942 -2.380 -9.678 1.00 71.75 105 ALA A CA 1
ATOM 821 C C . ALA A 1 105 ? 13.724 -3.173 -10.204 1.00 71.75 105 ALA A C 1
ATOM 823 O O . ALA A 1 105 ? 13.886 -4.300 -10.664 1.00 71.75 105 ALA A O 1
ATOM 824 N N . SER A 1 106 ? 12.513 -2.610 -10.160 1.00 79.44 106 SER A N 1
ATOM 825 C CA . SER A 1 106 ? 11.294 -3.235 -10.698 1.00 79.44 106 SER A CA 1
ATOM 826 C C . SER A 1 106 ? 11.264 -3.260 -12.229 1.00 79.44 106 SER A C 1
ATOM 828 O O . SER A 1 106 ? 10.654 -4.154 -12.814 1.00 79.44 106 SER A O 1
ATOM 830 N N . VAL A 1 107 ? 11.947 -2.310 -12.880 1.00 81.62 107 VAL A N 1
ATOM 831 C CA . VAL A 1 107 ? 12.003 -2.190 -14.344 1.00 81.62 107 VAL A CA 1
ATOM 832 C C . VAL A 1 107 ? 13.327 -2.722 -14.892 1.00 81.62 107 VAL A C 1
ATOM 834 O O . VAL A 1 107 ? 13.326 -3.448 -15.886 1.00 81.62 107 VAL A O 1
ATOM 837 N N . LEU A 1 108 ? 14.455 -2.454 -14.225 1.00 84.81 108 LEU A N 1
ATOM 838 C CA . LEU A 1 108 ? 15.784 -2.942 -14.624 1.00 84.81 108 LEU A CA 1
ATOM 839 C C . LEU A 1 108 ? 16.035 -4.394 -14.188 1.00 84.81 108 LEU A C 1
ATOM 841 O O . LEU A 1 108 ? 16.987 -4.706 -13.473 1.00 84.81 108 LEU A O 1
ATOM 845 N N . THR A 1 109 ? 15.176 -5.307 -14.633 1.00 89.12 109 THR A N 1
ATOM 846 C CA . THR A 1 109 ? 15.392 -6.745 -14.429 1.00 89.12 109 THR A CA 1
ATOM 847 C C . THR A 1 109 ? 16.584 -7.244 -15.260 1.00 89.12 109 THR A C 1
ATOM 849 O O . THR A 1 109 ? 16.894 -6.651 -16.300 1.00 89.12 109 THR A O 1
ATOM 852 N N . PRO A 1 110 ? 17.214 -8.382 -14.898 1.00 92.25 110 PRO A N 1
ATOM 853 C CA . PRO A 1 110 ? 18.271 -8.981 -15.715 1.00 92.25 110 PRO A CA 1
ATOM 854 C C . PRO A 1 110 ? 17.842 -9.201 -17.167 1.00 92.25 110 PRO A C 1
ATOM 856 O O . PRO A 1 110 ? 18.641 -9.025 -18.082 1.00 92.25 110 PRO A O 1
ATOM 859 N N . LYS A 1 111 ? 16.559 -9.524 -17.391 1.00 91.38 111 LYS A N 1
ATOM 860 C CA . LYS A 1 111 ? 16.045 -9.743 -18.740 1.00 91.38 111 LYS A CA 1
ATOM 861 C C . LYS A 1 111 ? 15.965 -8.458 -19.558 1.00 91.38 111 LYS A C 1
ATOM 863 O O . LYS A 1 111 ? 16.280 -8.482 -20.743 1.00 91.38 111 LYS A O 1
ATOM 868 N N . VAL A 1 112 ? 15.555 -7.355 -18.933 1.00 90.75 112 VAL A N 1
ATOM 869 C CA . VAL A 1 112 ? 15.521 -6.036 -19.580 1.00 90.75 112 VAL A CA 1
ATOM 870 C C . VAL A 1 112 ? 16.938 -5.596 -19.932 1.00 90.75 112 VAL A C 1
ATOM 872 O O . VAL A 1 112 ? 17.167 -5.196 -21.066 1.00 90.75 112 VAL A O 1
ATOM 875 N N . LEU A 1 113 ? 17.903 -5.767 -19.023 1.00 91.44 113 LEU A N 1
ATOM 876 C CA . LEU A 1 113 ? 19.305 -5.440 -19.294 1.00 91.44 113 LEU A CA 1
ATOM 877 C C . LEU A 1 113 ? 19.876 -6.253 -20.467 1.00 91.44 113 LEU A C 1
ATOM 879 O O . LEU A 1 113 ? 20.494 -5.692 -21.368 1.00 91.44 113 LEU A O 1
ATOM 883 N N . GLU A 1 114 ? 19.646 -7.566 -20.470 1.00 95.19 114 GLU A N 1
ATOM 884 C CA . GLU A 1 114 ? 20.131 -8.469 -21.516 1.00 95.19 114 GLU A CA 1
ATOM 885 C C . GLU A 1 114 ? 19.548 -8.112 -22.895 1.00 95.19 114 GLU A C 1
ATOM 887 O O . GLU A 1 114 ? 20.277 -8.075 -23.886 1.00 95.19 114 GLU A O 1
ATOM 892 N N . LEU A 1 115 ? 18.251 -7.786 -22.955 1.00 93.06 115 LEU A N 1
ATOM 893 C CA . LEU A 1 115 ? 17.597 -7.339 -24.186 1.00 93.06 115 LEU A CA 1
ATOM 894 C C . LEU A 1 115 ? 18.127 -5.978 -24.651 1.00 93.06 115 LEU A C 1
ATOM 896 O O . LEU A 1 115 ? 18.423 -5.835 -25.833 1.00 93.06 115 LEU A O 1
ATOM 900 N N . SER A 1 116 ? 18.312 -5.013 -23.746 1.00 93.69 116 SER A N 1
ATOM 901 C CA . SER A 1 116 ? 18.873 -3.699 -24.087 1.00 93.69 116 SER A CA 1
ATOM 902 C C . SER A 1 116 ? 20.273 -3.814 -24.692 1.00 93.69 116 SER A C 1
ATOM 904 O O . SER A 1 116 ? 20.560 -3.193 -25.714 1.00 93.69 116 SER A O 1
ATOM 906 N N . ILE A 1 117 ? 21.133 -4.653 -24.105 1.00 94.56 117 ILE A N 1
ATOM 907 C CA . ILE A 1 117 ? 22.479 -4.915 -24.632 1.00 94.56 117 ILE A CA 1
ATOM 908 C C . ILE A 1 117 ? 22.394 -5.566 -26.016 1.00 94.56 117 ILE A C 1
ATOM 910 O O . ILE A 1 117 ? 23.089 -5.138 -26.937 1.00 94.56 117 ILE A O 1
ATOM 914 N N . ALA A 1 118 ? 21.537 -6.577 -26.184 1.00 95.25 118 ALA A N 1
ATOM 915 C CA . ALA A 1 118 ? 21.376 -7.263 -27.463 1.00 95.25 118 ALA A CA 1
ATOM 916 C C . ALA A 1 118 ? 20.906 -6.313 -28.578 1.00 95.25 118 ALA A C 1
ATOM 918 O O . ALA A 1 118 ? 21.425 -6.385 -29.692 1.00 95.25 118 ALA A O 1
ATOM 919 N N . THR A 1 119 ? 19.981 -5.399 -28.277 1.00 93.88 119 THR A N 1
ATOM 920 C CA . THR A 1 119 ? 19.500 -4.385 -29.225 1.00 93.88 119 THR A CA 1
ATOM 921 C C . THR A 1 119 ? 20.626 -3.447 -29.661 1.00 93.88 119 THR A C 1
ATOM 923 O O . THR A 1 119 ? 20.849 -3.280 -30.859 1.00 93.88 119 THR A O 1
ATOM 926 N N . ILE A 1 120 ? 21.406 -2.917 -28.713 1.00 93.75 120 ILE A N 1
ATOM 927 C CA . ILE A 1 120 ? 22.540 -2.025 -29.011 1.00 93.75 120 ILE A CA 1
ATOM 928 C C . ILE A 1 120 ? 23.602 -2.741 -29.857 1.00 93.75 120 ILE A C 1
ATOM 930 O O . ILE A 1 120 ? 24.090 -2.198 -30.849 1.00 93.75 120 ILE A O 1
ATOM 934 N N . LEU A 1 121 ? 23.937 -3.987 -29.505 1.00 92.00 121 LEU A N 1
ATOM 935 C CA . LEU A 1 121 ? 24.874 -4.803 -30.283 1.00 92.00 121 LEU A CA 1
ATOM 936 C C . LEU A 1 121 ? 24.344 -5.092 -31.692 1.00 92.00 121 LEU A C 1
ATOM 938 O O . LEU A 1 121 ? 25.119 -5.099 -32.649 1.00 92.00 121 LEU A O 1
ATOM 942 N N . SER A 1 122 ? 23.035 -5.309 -31.840 1.00 91.31 122 SER A N 1
ATOM 943 C CA . SER A 1 122 ? 22.407 -5.499 -33.148 1.00 91.31 122 SER A CA 1
ATOM 944 C C . SER A 1 122 ? 22.529 -4.243 -34.012 1.00 91.31 122 SER A C 1
ATOM 946 O O . SER A 1 122 ? 22.878 -4.354 -35.185 1.00 91.31 122 SER A O 1
ATOM 948 N N . ALA A 1 123 ? 22.313 -3.059 -33.440 1.00 89.56 123 ALA A N 1
ATOM 949 C CA . ALA A 1 123 ? 22.451 -1.787 -34.147 1.00 89.56 123 ALA A CA 1
ATOM 950 C C . ALA A 1 123 ? 23.887 -1.522 -34.619 1.00 89.56 123 ALA A C 1
ATOM 952 O O . ALA A 1 123 ? 24.120 -1.166 -35.779 1.00 89.56 123 ALA A O 1
ATOM 953 N N . ALA A 1 124 ? 24.866 -1.798 -33.752 1.00 88.12 124 ALA A N 1
ATOM 954 C CA . ALA A 1 124 ? 26.278 -1.734 -34.114 1.00 88.12 124 ALA A CA 1
ATOM 955 C C . ALA A 1 124 ? 26.616 -2.716 -35.253 1.00 88.12 124 ALA A C 1
ATOM 957 O O . ALA A 1 124 ? 27.320 -2.365 -36.202 1.00 88.12 124 ALA A O 1
ATOM 958 N N . ASN A 1 125 ? 26.079 -3.939 -35.199 1.00 87.5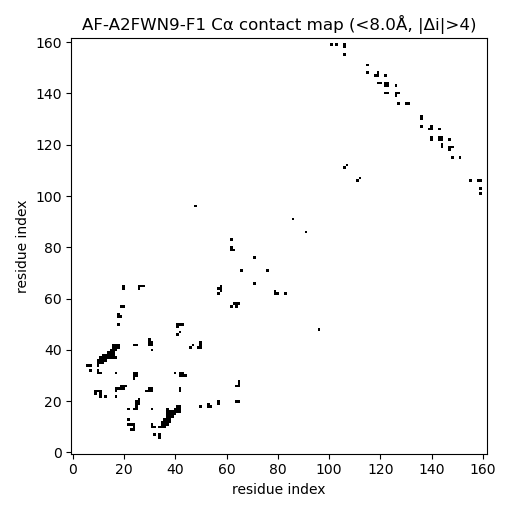0 125 ASN A N 1
ATOM 959 C CA . ASN A 1 125 ? 26.331 -4.970 -36.205 1.00 87.50 125 ASN A CA 1
ATOM 960 C C . ASN A 1 125 ? 25.672 -4.672 -37.564 1.00 87.50 125 ASN A C 1
ATOM 962 O O . ASN A 1 125 ? 26.246 -4.976 -38.608 1.00 87.50 125 ASN A O 1
ATOM 966 N N . GLU A 1 126 ? 24.487 -4.063 -37.587 1.00 86.44 126 GLU A N 1
ATOM 967 C CA . GLU A 1 126 ? 23.855 -3.614 -38.836 1.00 86.44 126 GLU A CA 1
ATOM 968 C C . GLU A 1 126 ? 24.613 -2.434 -39.464 1.00 86.44 126 GLU A C 1
ATOM 970 O O . GLU A 1 126 ? 24.826 -2.398 -40.682 1.00 86.44 126 GLU A O 1
ATOM 975 N N . SER A 1 127 ? 25.125 -1.522 -38.637 1.00 82.81 127 SER A N 1
ATOM 976 C CA . SER A 1 127 ? 25.993 -0.430 -39.092 1.00 82.81 127 SER A CA 1
ATOM 977 C C . SER A 1 127 ? 27.310 -0.955 -39.684 1.00 82.81 127 SER A C 1
ATOM 979 O O . SER A 1 127 ? 27.747 -0.491 -40.737 1.00 82.81 127 SER A O 1
ATOM 981 N N . LEU A 1 128 ? 27.892 -2.007 -39.093 1.00 81.06 128 LEU A N 1
ATOM 982 C CA . LEU A 1 128 ? 29.051 -2.734 -39.637 1.00 81.06 128 LEU A CA 1
ATOM 983 C C . LEU A 1 128 ? 28.791 -3.334 -41.026 1.00 81.06 128 LEU A C 1
ATOM 985 O O . LEU A 1 128 ? 29.661 -3.282 -41.893 1.00 81.06 128 LEU A O 1
ATOM 989 N N . LYS A 1 129 ? 27.600 -3.896 -41.263 1.00 82.31 129 LYS A N 1
ATOM 990 C CA . LYS A 1 129 ? 27.249 -4.515 -42.556 1.00 82.31 129 LYS A CA 1
ATOM 991 C C . LYS A 1 129 ? 26.985 -3.499 -43.665 1.00 82.31 129 LYS A C 1
ATOM 993 O O . LYS A 1 129 ? 27.157 -3.819 -44.839 1.00 82.31 129 LYS A O 1
ATOM 998 N N . THR A 1 130 ? 26.507 -2.310 -43.307 1.00 78.50 130 THR A N 1
ATOM 999 C CA . THR A 1 130 ? 26.067 -1.277 -44.261 1.00 78.50 130 THR A CA 1
ATOM 1000 C C . THR A 1 130 ? 27.137 -0.222 -44.553 1.00 78.50 130 THR A C 1
ATOM 1002 O O . THR A 1 130 ? 26.965 0.584 -45.473 1.00 78.50 130 THR A O 1
ATOM 1005 N N . ALA A 1 131 ? 28.261 -0.265 -43.835 1.00 72.38 131 ALA A N 1
ATOM 1006 C CA . ALA A 1 131 ? 29.404 0.620 -44.001 1.00 72.38 131 ALA A CA 1
ATOM 1007 C C . ALA A 1 131 ? 30.014 0.541 -45.413 1.00 72.38 131 ALA A C 1
ATOM 1009 O O . ALA A 1 131 ? 30.514 -0.500 -45.838 1.00 72.38 131 ALA A O 1
ATOM 1010 N N . LYS A 1 132 ? 29.991 1.664 -46.143 1.00 70.12 132 LYS A N 1
ATOM 1011 C CA . LYS A 1 132 ? 30.603 1.797 -47.482 1.00 70.12 132 LYS A CA 1
ATOM 1012 C C . LYS A 1 132 ? 31.859 2.670 -47.496 1.00 70.12 132 LYS A C 1
ATOM 1014 O O . LYS A 1 132 ? 32.687 2.494 -48.384 1.00 70.12 132 LYS A O 1
ATOM 1019 N N . ASP A 1 133 ? 31.985 3.595 -46.543 1.00 77.25 133 ASP A N 1
ATOM 1020 C CA . ASP A 1 133 ? 33.099 4.541 -46.434 1.00 77.25 133 ASP A CA 1
ATOM 1021 C C . ASP A 1 133 ? 33.839 4.337 -45.097 1.00 77.25 133 ASP A C 1
ATOM 1023 O O . ASP A 1 133 ? 33.231 4.520 -44.039 1.00 77.25 133 ASP A O 1
ATOM 1027 N N . PRO A 1 134 ? 35.132 3.960 -45.117 1.00 71.69 134 PRO A N 1
ATOM 1028 C CA . PRO A 1 134 ? 35.939 3.785 -43.911 1.00 71.69 134 PRO A CA 1
ATOM 1029 C C . PRO A 1 134 ? 36.119 5.067 -43.090 1.00 71.69 134 PRO A C 1
ATOM 1031 O O . PRO A 1 134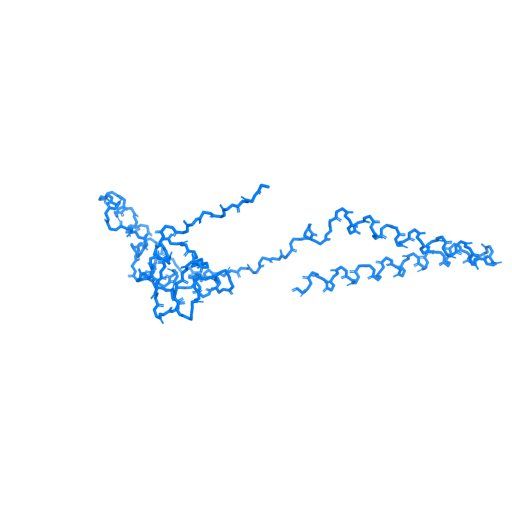 ? 36.332 4.975 -41.885 1.00 71.69 134 PRO A O 1
ATOM 1034 N N . ASN A 1 135 ? 36.041 6.248 -43.715 1.00 75.69 135 ASN A N 1
ATOM 1035 C CA . ASN A 1 135 ? 36.319 7.522 -43.043 1.00 75.69 135 ASN A CA 1
ATOM 1036 C C . ASN A 1 135 ? 35.141 8.037 -42.207 1.00 75.69 135 ASN A C 1
ATOM 1038 O O . ASN A 1 135 ? 35.352 8.830 -41.298 1.00 75.69 135 ASN A O 1
ATOM 1042 N N . THR A 1 136 ? 33.913 7.600 -42.501 1.00 75.75 136 THR A N 1
ATOM 1043 C CA . THR A 1 136 ? 32.696 8.003 -41.767 1.00 75.75 136 THR A CA 1
ATOM 1044 C C . THR A 1 136 ? 32.090 6.855 -40.964 1.00 75.75 136 THR A C 1
ATOM 1046 O O . THR A 1 136 ? 31.030 7.001 -40.361 1.00 75.75 136 THR A O 1
ATOM 1049 N N . PHE A 1 137 ? 32.719 5.680 -41.005 1.00 81.06 137 PHE A N 1
ATOM 1050 C CA . PHE A 1 137 ? 32.203 4.458 -40.404 1.00 81.06 137 PHE A CA 1
ATOM 1051 C C . PHE A 1 137 ? 32.079 4.563 -38.878 1.00 81.06 137 PHE A C 1
ATOM 1053 O O . PHE A 1 137 ? 31.034 4.229 -38.329 1.00 81.06 137 PHE A O 1
ATOM 1060 N N . GLU A 1 138 ? 33.127 5.050 -38.213 1.00 82.62 138 GLU A N 1
ATOM 1061 C CA . GLU A 1 138 ? 33.184 5.171 -36.752 1.00 82.62 138 GLU A CA 1
ATOM 1062 C C . GLU A 1 138 ? 32.086 6.108 -36.231 1.00 82.62 138 GLU A C 1
ATOM 1064 O O . GLU A 1 138 ? 31.255 5.697 -35.425 1.00 82.62 138 GLU A O 1
ATOM 1069 N N . GLU A 1 139 ? 31.980 7.305 -36.814 1.00 85.00 139 GLU A N 1
ATOM 1070 C CA . GLU A 1 139 ? 30.937 8.284 -36.486 1.00 85.00 139 GLU A CA 1
ATOM 1071 C C . GLU A 1 139 ? 29.520 7.740 -36.756 1.00 85.00 139 GLU A C 1
ATOM 1073 O O . GLU A 1 139 ? 28.600 7.950 -35.965 1.00 85.00 139 GLU A O 1
ATOM 1078 N N . ALA A 1 140 ? 29.315 7.001 -37.852 1.00 82.81 140 ALA A N 1
ATOM 1079 C CA . ALA A 1 140 ? 28.013 6.414 -38.167 1.00 82.81 140 ALA A CA 1
ATOM 1080 C C . ALA A 1 140 ? 27.594 5.328 -37.159 1.00 82.81 140 ALA A C 1
ATOM 1082 O O . ALA A 1 140 ? 26.425 5.274 -36.765 1.00 82.81 140 ALA A O 1
ATOM 1083 N N . VAL A 1 141 ? 28.535 4.485 -36.722 1.00 87.38 141 VAL A N 1
ATOM 1084 C CA . VAL A 1 141 ? 28.286 3.459 -35.698 1.00 87.38 141 VAL A CA 1
ATOM 1085 C C . VAL A 1 141 ? 27.989 4.103 -34.351 1.00 87.38 141 VAL A C 1
ATOM 1087 O O . VAL A 1 141 ? 27.014 3.717 -33.706 1.00 87.38 141 VAL A O 1
ATOM 1090 N N . GLU A 1 142 ? 28.787 5.088 -33.935 1.00 88.12 142 GLU A N 1
ATOM 1091 C CA . GLU A 1 142 ? 28.575 5.809 -32.676 1.00 88.12 142 GLU A CA 1
ATOM 1092 C C . GLU A 1 142 ? 27.198 6.473 -32.639 1.00 88.12 142 GLU A C 1
ATOM 1094 O O . GLU A 1 142 ? 26.452 6.293 -31.674 1.00 88.12 142 GLU A O 1
ATOM 1099 N N . ASN A 1 143 ? 26.812 7.156 -33.720 1.00 88.50 143 ASN A N 1
ATOM 1100 C CA . ASN A 1 143 ? 25.501 7.789 -33.834 1.00 88.50 143 ASN A CA 1
ATOM 1101 C C . ASN A 1 143 ? 24.354 6.767 -33.797 1.00 88.50 143 ASN A C 1
ATOM 1103 O O . ASN A 1 143 ? 23.343 7.003 -33.134 1.00 88.50 143 ASN A O 1
ATOM 1107 N N . SER A 1 144 ? 24.504 5.620 -34.470 1.00 88.38 144 SER A N 1
ATOM 1108 C CA . SER A 1 144 ? 23.493 4.555 -34.448 1.00 88.38 144 SER A CA 1
ATOM 1109 C C . SER A 1 144 ? 23.337 3.942 -33.056 1.00 88.38 144 SER A C 1
ATOM 1111 O O . SER A 1 144 ? 22.213 3.758 -32.591 1.00 88.38 144 SER A O 1
ATOM 1113 N N . VAL A 1 145 ? 24.445 3.656 -32.373 1.00 92.31 145 VAL A N 1
ATOM 1114 C CA . VAL A 1 145 ? 24.438 3.113 -31.008 1.00 92.31 145 VAL A CA 1
ATOM 1115 C C . VAL A 1 145 ? 23.838 4.115 -30.024 1.00 92.31 145 VAL A C 1
ATOM 1117 O O . VAL A 1 145 ? 23.024 3.730 -29.184 1.00 92.31 145 VAL A O 1
ATOM 1120 N N . ALA A 1 146 ? 24.201 5.395 -30.136 1.00 92.56 146 ALA A N 1
ATOM 1121 C CA . ALA A 1 146 ? 23.671 6.452 -29.283 1.00 92.56 146 ALA A CA 1
ATOM 1122 C C . ALA A 1 146 ? 22.155 6.627 -29.460 1.00 92.56 146 ALA A C 1
ATOM 1124 O O . ALA A 1 146 ? 21.436 6.735 -28.466 1.00 92.56 146 ALA A O 1
ATOM 1125 N N . ALA A 1 147 ? 21.665 6.596 -30.704 1.00 92.56 147 ALA A N 1
ATOM 1126 C CA . ALA A 1 147 ? 20.237 6.697 -30.998 1.00 92.56 147 ALA A CA 1
ATOM 1127 C C . ALA A 1 147 ? 19.437 5.534 -30.386 1.00 92.56 147 ALA A C 1
ATOM 1129 O O . ALA A 1 147 ? 18.417 5.757 -29.737 1.00 92.56 147 ALA A O 1
ATOM 1130 N N . GLU A 1 148 ? 19.929 4.304 -30.529 1.00 94.69 148 GLU A N 1
ATOM 1131 C CA . GLU A 1 148 ? 19.271 3.107 -29.986 1.00 94.69 148 GLU A CA 1
ATOM 1132 C C . GLU A 1 148 ? 19.315 3.069 -28.459 1.00 94.69 148 GLU A C 1
ATOM 1134 O O . GLU A 1 148 ? 18.329 2.734 -27.802 1.00 94.69 148 GLU A O 1
ATOM 1139 N N . PHE A 1 149 ? 20.434 3.485 -27.862 1.00 95.00 149 PHE A N 1
ATOM 1140 C CA . PHE A 1 149 ? 20.518 3.640 -26.415 1.00 95.00 149 PHE A CA 1
ATOM 1141 C C . PHE A 1 149 ? 19.509 4.675 -25.898 1.00 95.00 149 PHE A C 1
ATOM 1143 O O . PHE A 1 149 ? 18.833 4.430 -24.897 1.00 95.00 149 PHE A O 1
ATOM 1150 N N . GLN A 1 150 ? 19.363 5.807 -26.591 1.00 95.38 150 GLN A N 1
ATOM 1151 C CA . GLN A 1 150 ? 18.402 6.844 -26.226 1.00 95.38 150 GLN A CA 1
ATOM 1152 C C . GLN A 1 150 ? 16.950 6.355 -26.345 1.00 95.38 150 GLN A C 1
ATOM 1154 O O . GLN A 1 150 ? 16.149 6.635 -25.450 1.00 95.38 150 GLN A O 1
ATOM 1159 N N . ASP A 1 151 ? 16.613 5.590 -27.387 1.00 95.31 151 ASP A N 1
ATOM 1160 C CA . ASP A 1 151 ? 15.276 5.004 -27.535 1.00 95.31 151 ASP A CA 1
ATOM 1161 C C . ASP A 1 151 ? 14.960 4.023 -26.394 1.00 95.31 151 ASP A C 1
ATOM 1163 O O . ASP A 1 151 ? 13.912 4.125 -25.749 1.00 95.31 151 ASP A O 1
ATOM 1167 N N . ILE A 1 152 ? 15.908 3.145 -26.049 1.00 94.44 152 ILE A N 1
ATOM 1168 C CA . ILE A 1 152 ? 15.781 2.225 -24.908 1.00 94.44 152 ILE A CA 1
ATOM 1169 C C . ILE A 1 152 ? 15.540 2.997 -23.603 1.00 94.44 152 ILE A C 1
ATOM 1171 O O . ILE A 1 152 ? 14.645 2.638 -22.831 1.00 94.44 152 ILE A O 1
ATOM 1175 N N . LEU A 1 153 ? 16.307 4.064 -23.347 1.00 91.06 153 LEU A N 1
ATOM 1176 C CA . LEU A 1 153 ? 16.126 4.894 -22.152 1.00 91.06 153 LEU A CA 1
ATOM 1177 C C . LEU A 1 153 ? 14.741 5.543 -22.116 1.00 91.06 153 LEU A C 1
ATOM 1179 O O . LEU A 1 153 ? 14.082 5.502 -21.074 1.00 91.06 153 LEU A O 1
ATOM 1183 N N . GLN A 1 154 ? 14.268 6.076 -23.242 1.00 92.00 154 GLN A N 1
ATOM 1184 C CA . GLN A 1 154 ? 12.943 6.683 -23.327 1.00 92.00 154 GLN A CA 1
ATOM 1185 C C . GLN A 1 154 ? 11.838 5.651 -23.068 1.00 92.00 154 GLN A C 1
ATOM 1187 O O . GLN A 1 154 ? 10.873 5.931 -22.352 1.00 92.00 154 GLN A O 1
ATOM 1192 N N . GLN A 1 155 ? 11.977 4.432 -23.594 1.00 89.38 155 GLN A N 1
ATOM 1193 C CA . GLN A 1 155 ? 11.029 3.349 -23.333 1.00 89.38 155 GLN A CA 1
ATOM 1194 C C . GLN A 1 155 ? 11.003 2.939 -21.853 1.00 89.38 155 GLN A C 1
ATOM 1196 O O . GLN A 1 155 ? 9.922 2.687 -21.312 1.00 89.38 155 GLN A O 1
ATOM 1201 N N . ILE A 1 156 ? 12.162 2.900 -21.188 1.00 88.19 156 ILE A N 1
ATOM 1202 C CA . ILE A 1 156 ? 12.268 2.611 -19.750 1.00 88.19 156 ILE A CA 1
ATOM 1203 C C . ILE A 1 156 ? 11.623 3.733 -18.923 1.00 88.19 156 ILE A C 1
ATOM 1205 O O . ILE A 1 156 ? 10.818 3.442 -18.038 1.00 88.19 156 ILE A O 1
ATOM 1209 N N . GLN A 1 157 ? 11.898 5.001 -19.237 1.00 86.00 157 GLN A N 1
ATOM 1210 C CA . GLN A 1 157 ? 11.289 6.155 -18.559 1.00 86.00 157 GLN A CA 1
ATOM 1211 C C . GLN A 1 157 ? 9.762 6.156 -18.692 1.00 86.00 157 GLN A C 1
ATOM 1213 O O . GLN A 1 157 ? 9.053 6.206 -17.688 1.00 86.00 157 GLN A O 1
ATOM 1218 N N . ASN A 1 158 ? 9.245 5.934 -19.904 1.00 86.44 158 ASN A N 1
ATOM 1219 C CA . ASN A 1 158 ? 7.805 5.835 -20.166 1.00 86.44 158 ASN A CA 1
ATOM 1220 C C . ASN A 1 158 ? 7.114 4.694 -19.387 1.00 86.44 158 ASN A C 1
ATOM 1222 O O . ASN A 1 158 ? 5.882 4.658 -19.296 1.00 86.44 158 ASN A O 1
ATOM 1226 N N . ARG A 1 159 ? 7.873 3.704 -18.897 1.00 82.19 159 ARG A N 1
ATOM 1227 C CA . ARG A 1 159 ? 7.373 2.609 -18.049 1.00 82.19 159 ARG A CA 1
ATOM 1228 C C . ARG A 1 159 ? 7.461 2.918 -16.558 1.00 82.19 159 ARG A C 1
ATOM 1230 O O . ARG A 1 159 ? 6.664 2.351 -15.818 1.00 82.19 159 ARG A O 1
ATOM 1237 N N . LEU A 1 160 ? 8.392 3.772 -16.139 1.00 77.75 160 LEU A N 1
ATOM 1238 C CA . LEU A 1 160 ? 8.520 4.239 -14.756 1.00 77.75 160 LEU A CA 1
ATOM 1239 C C . LEU A 1 160 ? 7.453 5.287 -14.407 1.00 77.75 160 LEU A C 1
ATOM 1241 O O . LEU A 1 160 ? 6.956 5.293 -13.288 1.00 77.75 160 LEU A O 1
ATOM 1245 N N . GLU A 1 161 ? 7.063 6.124 -15.371 1.00 73.25 161 GLU A N 1
ATOM 1246 C CA . GLU A 1 161 ? 6.046 7.176 -15.190 1.00 73.25 161 GLU A CA 1
ATOM 1247 C C . GLU A 1 161 ? 4.588 6.666 -15.222 1.00 73.25 161 GLU A C 1
ATOM 1249 O O . GLU A 1 161 ? 3.660 7.413 -14.907 1.00 73.25 161 GLU A O 1
ATOM 1254 N N . LYS A 1 162 ? 4.367 5.403 -15.609 1.00 59.97 162 LYS A N 1
ATOM 1255 C CA . LYS A 1 162 ? 3.057 4.721 -15.599 1.00 59.97 162 LYS A CA 1
ATOM 1256 C C . LYS A 1 162 ? 2.908 3.862 -14.359 1.00 59.97 162 LYS A C 1
ATOM 1258 O O . LYS A 1 162 ? 1.774 3.666 -13.875 1.00 59.97 162 LYS A O 1
#

Radius of gyration: 27.82 Å; Cα contacts (8 Å, |Δi|>4): 127; chains: 1; bounding box: 59×48×81 Å

Solvent-accessible surface area (backbone atoms only — not comparable to full-atom values): 9712 Å² total; per-residue (Å²): 133,84,81,78,72,83,78,71,94,63,57,43,70,44,84,48,40,37,67,42,66,88,28,67,26,39,30,70,74,38,62,61,54,92,79,32,65,41,37,78,65,41,32,37,80,95,33,43,70,64,38,50,55,36,51,53,52,43,40,72,77,33,82,60,56,65,56,66,84,92,76,65,51,76,66,57,53,49,51,49,54,52,51,50,57,58,54,74,74,45,98,69,79,77,90,74,84,72,75,82,70,77,52,71,69,78,66,63,34,73,67,50,51,54,50,54,52,50,51,37,53,48,44,38,52,52,42,63,71,69,57,84,49,86,90,54,35,65,63,51,31,51,52,46,32,51,52,47,49,50,52,53,50,51,57,53,49,64,58,69,80,104

Organism: Trichomonas vaginalis (strain ATCC PRA-98 / G3) (NCBI:txid412133)

Sequence (162 aa):
MEQTEPKCASCCNCEGNCLSTTCPCFLHSKYCCDGCKCQKCRNKKEYEQERVASFEQHLLENPLAFTSDDSINQEEYTAISNFAMLTNSVDTEPFTLEKEEKPLASVLTPKVLELSIATILSAANESLKTAKDPNTFEEAVENSVAAEFQDILQQIQNRLEK

Nearest PDB structures (foldseek):
  5fd3-assembly2_B  TM=7.079E-01  e=7.662E-03  Homo sapiens
  5fd3-assembly1_A  TM=5.156E-01  e=4.231E-03  Homo sapiens
  6x89-assembly1_X1  TM=4.921E-01  e=8.554E+00  Vigna radiata
  7ard-assembly1_f  TM=4.055E-01  e=6.892E+00  Polytomella sp. Pringsheim 198.80
  7e8j-assembly1_B  TM=3.152E-01  e=9.028E+00  Thermococcus celer Vu 13 = JCM 8558